Protein AF-A0A4Y9LN25-F1 (afdb_monomer)

Mean predicted aligned error: 7.39 Å

Nearest PDB structures (foldseek):
  6suw-assembly2_L  TM=8.797E-01  e=2.059E+00  Rhodospirillum rubrum ATCC 11170
  6suw-assembly1_E  TM=8.824E-01  e=3.367E+00  Rhodospirillum rubrum ATCC 11170
  1sg2-assembly1_A  TM=8.745E-01  e=3.875E+00  Escherichia coli

Solvent-accessible surface area (backbone atoms only — not comparable to full-atom values): 3543 Å² total; per-residue (Å²): 134,54,76,65,58,53,52,51,54,52,53,49,38,52,52,38,50,50,50,26,71,72,41,82,51,68,66,62,20,51,52,34,48,52,53,32,51,54,48,49,49,55,53,48,52,52,51,52,51,53,58,66,70,57,81,68,92,80,76,86,130

Secondary structure (DSSP, 8-state):
--HHHHHHHHHHHHHHHHHHHH---HHHHHHHHHHHHHHHHHHHHHHHHHHHH-TTTT---

Structure (mmCIF, N/CA/C/O backbone):
data_AF-A0A4Y9LN25-F1
#
_entry.id   AF-A0A4Y9LN25-F1
#
loop_
_atom_site.group_PDB
_atom_site.id
_atom_site.type_symbol
_atom_site.label_atom_id
_atom_site.label_alt_id
_atom_site.label_comp_id
_atom_site.label_asym_id
_atom_site.label_entity_id
_atom_site.label_seq_id
_atom_site.pdbx_PDB_ins_code
_atom_site.Cartn_x
_atom_site.Cartn_y
_atom_site.Cartn_z
_atom_site.occupancy
_atom_s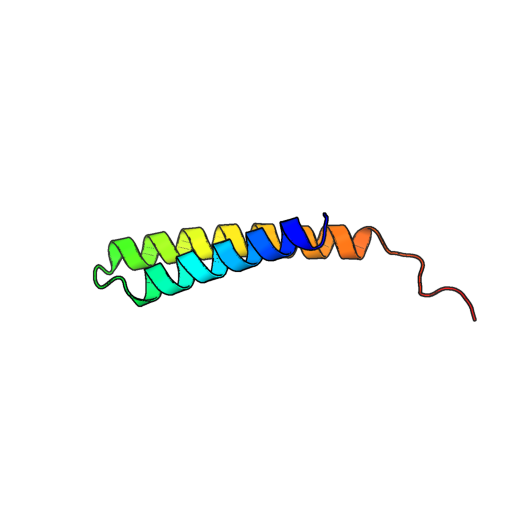ite.B_iso_or_equiv
_atom_site.auth_seq_id
_atom_site.auth_comp_id
_atom_site.auth_asym_id
_atom_site.auth_atom_id
_atom_site.pdbx_PDB_model_num
ATOM 1 N N . MET A 1 1 ? 15.623 1.486 -14.940 1.00 65.44 1 MET A N 1
ATOM 2 C CA . MET A 1 1 ? 15.606 1.609 -13.483 1.00 65.44 1 MET A CA 1
ATOM 3 C C . MET A 1 1 ? 17.036 1.593 -12.997 1.00 65.44 1 MET A C 1
ATOM 5 O O . MET A 1 1 ? 17.821 0.797 -13.501 1.00 65.44 1 MET A O 1
ATOM 9 N N . THR A 1 2 ? 17.399 2.492 -12.098 1.00 78.31 2 THR A N 1
ATOM 10 C CA . THR A 1 2 ? 18.611 2.354 -11.288 1.00 78.31 2 THR A CA 1
ATOM 11 C C . THR A 1 2 ? 18.279 1.550 -10.032 1.00 78.31 2 THR A C 1
ATOM 13 O O . THR A 1 2 ? 17.139 1.563 -9.572 1.00 78.31 2 THR A O 1
ATOM 16 N N . ASP A 1 3 ? 19.273 0.886 -9.444 1.00 79.94 3 ASP A N 1
ATOM 17 C CA . ASP A 1 3 ? 19.131 0.165 -8.167 1.00 79.94 3 ASP A CA 1
ATOM 18 C C . ASP A 1 3 ? 18.518 1.049 -7.056 1.00 79.94 3 ASP A C 1
ATOM 20 O O . ASP A 1 3 ? 17.729 0.592 -6.231 1.00 79.94 3 ASP A O 1
ATOM 24 N N . SER A 1 4 ? 18.800 2.356 -7.101 1.00 83.75 4 SER A N 1
ATOM 25 C CA . SER A 1 4 ? 18.242 3.346 -6.177 1.00 83.75 4 SER A CA 1
ATOM 26 C C . SER A 1 4 ? 16.728 3.522 -6.324 1.00 83.75 4 SER A C 1
ATOM 28 O O . SER A 1 4 ? 16.036 3.600 -5.314 1.00 83.75 4 SER A O 1
ATOM 30 N N . GLU A 1 5 ? 16.210 3.581 -7.554 1.00 83.44 5 GLU A N 1
ATOM 31 C CA . GLU A 1 5 ? 14.770 3.742 -7.820 1.00 83.44 5 GLU A CA 1
ATOM 32 C C . GLU A 1 5 ? 13.990 2.489 -7.398 1.00 83.44 5 GLU A C 1
ATOM 34 O O . GLU A 1 5 ? 12.926 2.586 -6.785 1.00 83.44 5 GLU A O 1
ATOM 39 N N . TRP A 1 6 ? 14.551 1.302 -7.661 1.00 86.06 6 TRP A N 1
ATOM 40 C CA . TRP A 1 6 ? 13.991 0.028 -7.201 1.00 86.06 6 TRP A CA 1
ATOM 41 C C . TRP A 1 6 ? 13.901 -0.029 -5.673 1.00 86.06 6 TRP A C 1
ATOM 43 O O . TRP A 1 6 ? 12.861 -0.359 -5.099 1.00 86.06 6 TRP A O 1
ATOM 53 N N . LYS A 1 7 ? 14.990 0.345 -4.999 1.00 88.62 7 LYS A N 1
ATOM 54 C CA . LYS A 1 7 ? 15.059 0.356 -3.541 1.00 88.62 7 LYS A CA 1
ATOM 55 C C . LYS A 1 7 ? 14.075 1.351 -2.923 1.00 88.62 7 LYS A C 1
ATOM 57 O O . LYS A 1 7 ? 13.473 1.050 -1.896 1.00 88.62 7 LYS A O 1
ATOM 62 N N . GLU A 1 8 ? 13.882 2.512 -3.542 1.00 91.81 8 GLU A N 1
ATOM 63 C CA . GLU A 1 8 ? 12.905 3.510 -3.099 1.00 91.81 8 GLU A CA 1
ATOM 64 C C . GLU A 1 8 ? 11.464 2.988 -3.187 1.00 91.81 8 GLU A C 1
ATOM 66 O O . GLU A 1 8 ? 10.727 3.079 -2.201 1.00 91.81 8 GLU A O 1
ATOM 71 N N . ARG A 1 9 ? 11.094 2.364 -4.314 1.00 90.06 9 ARG A N 1
ATOM 72 C CA . ARG A 1 9 ? 9.789 1.706 -4.509 1.00 90.06 9 ARG A CA 1
ATOM 73 C C . ARG A 1 9 ? 9.558 0.580 -3.500 1.00 90.06 9 ARG A C 1
ATOM 75 O O . ARG A 1 9 ? 8.494 0.499 -2.893 1.00 90.06 9 ARG A O 1
ATOM 82 N N . TRP A 1 10 ? 10.567 -0.255 -3.256 1.00 93.19 10 TRP A N 1
ATOM 83 C CA . TRP A 1 10 ? 10.471 -1.320 -2.256 1.00 93.19 10 TRP A CA 1
ATOM 84 C C . TRP A 1 10 ? 10.268 -0.762 -0.839 1.00 93.19 10 TRP A C 1
ATOM 86 O O . TRP A 1 10 ? 9.407 -1.228 -0.093 1.00 93.19 10 TRP A O 1
ATOM 96 N N . HIS A 1 11 ? 11.011 0.287 -0.471 1.00 95.44 11 HIS A N 1
ATOM 97 C CA . HIS A 1 11 ? 10.812 0.971 0.807 1.00 95.44 11 HIS A CA 1
ATOM 98 C C . HIS A 1 11 ? 9.433 1.629 0.914 1.00 95.44 11 HIS A C 1
ATOM 100 O O . HIS A 1 11 ? 8.906 1.748 2.017 1.00 95.44 11 HIS A O 1
ATOM 106 N N . GLU A 1 12 ? 8.852 2.081 -0.194 1.00 95.56 12 GLU A N 1
ATOM 107 C CA . GLU A 1 12 ? 7.492 2.611 -0.230 1.00 95.56 12 GLU A CA 1
ATOM 108 C C . GLU A 1 12 ? 6.450 1.546 0.117 1.00 95.56 12 GLU A C 1
ATOM 110 O O . GLU A 1 12 ? 5.679 1.766 1.053 1.00 95.56 12 GLU A O 1
ATOM 115 N N . VAL A 1 13 ? 6.503 0.375 -0.521 1.00 96.38 13 VAL A N 1
ATOM 116 C CA . VAL A 1 13 ? 5.634 -0.770 -0.194 1.00 96.38 13 VAL A CA 1
ATOM 117 C C . VAL A 1 13 ? 5.724 -1.122 1.294 1.00 96.38 13 VAL A C 1
ATOM 119 O O . VAL A 1 13 ? 4.707 -1.243 1.980 1.00 96.38 13 VAL A O 1
ATOM 122 N N . GLU A 1 14 ? 6.942 -1.225 1.829 1.00 97.56 14 GLU A 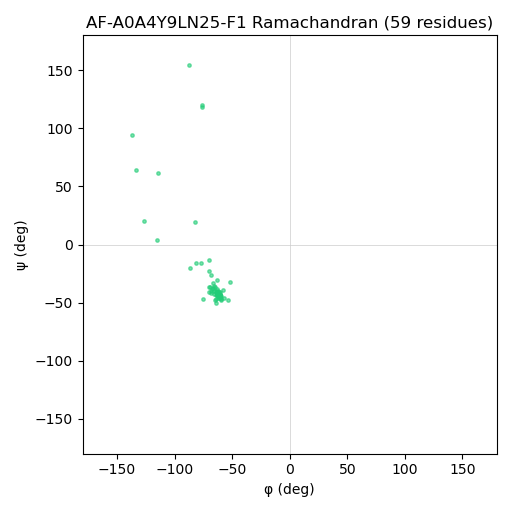N 1
ATO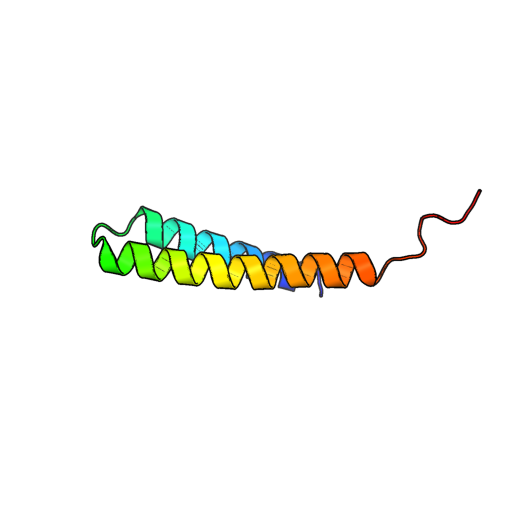M 123 C CA . GLU A 1 14 ? 7.144 -1.650 3.215 1.00 97.56 14 GLU A CA 1
ATOM 124 C C . GLU A 1 14 ? 6.614 -0.629 4.237 1.00 97.56 14 GLU A C 1
ATOM 126 O O . GLU A 1 14 ? 6.068 -1.011 5.274 1.00 97.56 14 GLU A O 1
ATOM 131 N N . ARG A 1 15 ? 6.683 0.677 3.932 1.00 97.75 15 ARG A N 1
ATOM 132 C CA . ARG A 1 15 ? 6.066 1.715 4.779 1.00 97.75 15 ARG A CA 1
ATOM 133 C C . ARG A 1 15 ? 4.550 1.560 4.855 1.00 97.75 15 ARG A C 1
ATOM 135 O O . ARG A 1 15 ? 3.990 1.683 5.942 1.00 97.75 15 ARG A O 1
ATOM 142 N N . PHE A 1 16 ? 3.886 1.316 3.726 1.00 97.81 16 PHE A N 1
ATOM 143 C CA . PHE A 1 16 ? 2.429 1.164 3.703 1.00 97.81 16 PHE A CA 1
ATOM 144 C C . PHE A 1 16 ? 1.978 -0.132 4.379 1.00 97.81 16 PHE A C 1
ATOM 146 O O . PHE A 1 16 ? 0.994 -0.114 5.116 1.00 97.81 16 PHE A O 1
ATOM 153 N N . ARG A 1 17 ? 2.739 -1.224 4.235 1.00 97.56 17 ARG A N 1
ATOM 154 C CA . ARG A 1 17 ? 2.505 -2.469 4.986 1.00 97.56 17 ARG A CA 1
ATOM 155 C C . ARG A 1 17 ? 2.598 -2.258 6.493 1.00 97.56 17 ARG A C 1
ATOM 157 O O . ARG A 1 17 ? 1.712 -2.699 7.224 1.00 97.56 17 ARG A O 1
ATOM 164 N N . LEU A 1 18 ? 3.636 -1.557 6.956 1.00 98.25 18 LEU A N 1
ATOM 165 C CA . LEU A 1 18 ? 3.780 -1.221 8.372 1.00 98.25 18 LEU A CA 1
ATOM 166 C C . LEU A 1 18 ? 2.600 -0.367 8.853 1.00 98.25 18 LEU A C 1
ATOM 168 O O . LEU A 1 18 ? 1.995 -0.676 9.876 1.00 98.25 18 LEU A O 1
ATOM 172 N N . MET A 1 19 ? 2.215 0.648 8.075 1.00 98.06 19 MET A N 1
ATOM 173 C CA . MET A 1 19 ? 1.072 1.502 8.398 1.00 98.06 19 MET A CA 1
ATOM 174 C C . MET A 1 19 ? -0.234 0.702 8.487 1.00 98.06 19 MET A C 1
ATOM 176 O O . MET A 1 19 ? -1.003 0.899 9.424 1.00 98.06 19 MET A O 1
ATOM 180 N N . ALA A 1 20 ? -0.478 -0.228 7.559 1.00 97.50 20 ALA A N 1
ATOM 181 C CA . ALA A 1 20 ? -1.649 -1.103 7.590 1.00 97.50 20 ALA A CA 1
ATOM 182 C C . ALA A 1 20 ? -1.660 -1.995 8.840 1.00 97.50 20 ALA A C 1
ATOM 184 O O . ALA A 1 20 ? -2.707 -2.180 9.454 1.00 97.50 20 ALA A O 1
ATOM 185 N N . HIS A 1 21 ? -0.494 -2.515 9.237 1.00 97.50 21 HIS A N 1
ATOM 186 C CA . HIS A 1 21 ? -0.347 -3.361 10.419 1.00 97.50 21 HIS A CA 1
ATOM 187 C C . HIS A 1 21 ? -0.589 -2.606 11.736 1.00 97.50 21 HIS A C 1
ATOM 189 O O . HIS A 1 21 ? -1.186 -3.153 12.660 1.00 97.50 21 HIS A O 1
ATOM 195 N N . GLU A 1 22 ? -0.139 -1.354 11.826 1.00 98.06 22 GLU A N 1
ATOM 196 C CA . GLU A 1 22 ? -0.299 -0.509 13.017 1.00 98.06 22 GLU A CA 1
ATOM 197 C C . GLU A 1 22 ? -1.684 0.158 13.103 1.00 98.06 22 GLU A C 1
ATOM 199 O O . GLU A 1 22 ? -2.087 0.636 14.168 1.00 98.06 22 GLU A O 1
ATOM 204 N N . THR A 1 23 ? -2.432 0.189 11.997 1.00 98.06 23 THR A N 1
ATOM 205 C CA . THR A 1 23 ? -3.752 0.818 11.934 1.00 98.06 23 THR A CA 1
ATOM 206 C C . THR A 1 23 ? -4.808 -0.057 12.604 1.00 98.06 23 THR A C 1
ATOM 208 O O . THR A 1 23 ? -5.086 -1.178 12.188 1.00 98.06 23 THR A O 1
ATOM 211 N N . THR A 1 24 ? -5.450 0.485 13.638 1.00 97.75 24 THR A N 1
ATOM 212 C CA . THR A 1 24 ? -6.511 -0.208 14.387 1.00 97.75 24 THR A CA 1
ATOM 213 C C . THR A 1 24 ? -7.898 -0.040 13.771 1.00 97.75 24 THR A C 1
ATOM 215 O O . THR A 1 24 ? -8.790 -0.839 14.057 1.00 97.75 24 THR A O 1
ATOM 218 N N . ASP A 1 25 ? -8.095 0.984 12.935 1.00 98.44 25 ASP A N 1
ATOM 219 C CA . ASP A 1 25 ? -9.337 1.177 12.191 1.00 98.44 25 ASP A CA 1
ATOM 220 C C . ASP A 1 25 ? -9.398 0.201 11.001 1.00 98.44 25 ASP A C 1
ATOM 222 O O . ASP A 1 25 ? -8.552 0.262 10.105 1.00 98.44 25 ASP A O 1
ATOM 226 N N . PRO A 1 26 ? -10.388 -0.705 10.951 1.00 97.31 26 PRO A N 1
ATOM 227 C CA . PRO A 1 26 ? -10.417 -1.763 9.947 1.00 97.31 26 PRO A CA 1
ATOM 228 C C . PRO A 1 26 ? -10.660 -1.241 8.526 1.00 97.31 26 PRO A C 1
ATOM 230 O O . PRO A 1 26 ? -10.237 -1.882 7.566 1.00 97.31 26 PRO A O 1
ATOM 233 N N . VAL A 1 27 ? -11.326 -0.091 8.369 1.00 98.38 27 VAL A N 1
ATOM 234 C CA . VAL A 1 27 ? -11.581 0.504 7.050 1.00 98.38 27 VAL A CA 1
ATOM 235 C C . VAL A 1 27 ? -10.300 1.133 6.512 1.00 98.38 27 VAL A C 1
ATOM 237 O O . VAL A 1 27 ? -9.922 0.875 5.373 1.00 98.38 27 VAL A O 1
ATOM 240 N N . ALA A 1 28 ? -9.593 1.901 7.336 1.00 98.12 28 ALA A N 1
ATOM 241 C CA . ALA A 1 28 ? -8.304 2.476 6.987 1.00 98.12 28 ALA A CA 1
ATOM 242 C C . ALA A 1 28 ? -7.254 1.388 6.722 1.00 98.12 28 ALA A C 1
ATOM 244 O O . ALA A 1 28 ? -6.526 1.488 5.739 1.00 98.12 28 ALA A O 1
ATOM 245 N N . ALA A 1 29 ? -7.218 0.317 7.523 1.00 98.38 29 ALA A N 1
ATOM 246 C CA . ALA A 1 29 ? -6.334 -0.821 7.274 1.00 98.38 29 ALA A CA 1
ATOM 247 C C . ALA A 1 29 ? -6.630 -1.489 5.920 1.00 98.38 29 ALA A C 1
ATOM 249 O O . ALA A 1 29 ? -5.704 -1.771 5.164 1.00 98.38 29 ALA A O 1
ATOM 250 N N . ALA A 1 30 ? -7.908 -1.684 5.572 1.00 98.06 30 ALA A N 1
ATOM 251 C CA . ALA A 1 30 ? -8.293 -2.238 4.274 1.00 98.06 30 ALA A CA 1
ATOM 252 C C . ALA A 1 30 ? -7.875 -1.334 3.101 1.00 98.06 30 ALA A C 1
ATOM 254 O O . ALA A 1 30 ? -7.354 -1.834 2.109 1.00 98.06 30 ALA A O 1
ATOM 255 N N . LEU A 1 31 ? -8.043 -0.014 3.227 1.00 98.19 31 LEU A N 1
ATOM 256 C CA . LEU A 1 31 ? -7.600 0.948 2.210 1.00 98.19 31 LEU A CA 1
ATOM 257 C C . LEU A 1 31 ? -6.076 0.956 2.046 1.00 98.19 31 LEU A C 1
ATOM 259 O O . LEU A 1 31 ? -5.574 1.020 0.931 1.00 98.19 31 LEU A O 1
ATOM 263 N N . LEU A 1 32 ? -5.328 0.869 3.147 1.00 98.38 32 LEU A N 1
ATOM 264 C CA . LEU A 1 32 ? -3.869 0.786 3.093 1.00 98.38 32 LEU A CA 1
ATOM 265 C C . LEU A 1 32 ? -3.403 -0.503 2.411 1.00 98.38 32 LEU A C 1
ATOM 267 O O . LEU A 1 32 ? -2.428 -0.469 1.669 1.00 98.38 32 LEU A O 1
ATOM 271 N N . LEU A 1 33 ? -4.102 -1.621 2.625 1.00 98.00 33 LEU A N 1
ATOM 272 C CA . LEU A 1 33 ? -3.808 -2.876 1.934 1.00 98.00 33 LEU A CA 1
ATOM 273 C C . LEU A 1 33 ? -4.098 -2.798 0.429 1.00 98.00 33 LEU A C 1
ATOM 275 O O . LEU A 1 33 ? -3.323 -3.345 -0.344 1.00 98.00 33 LEU A O 1
ATOM 279 N N . ASP A 1 34 ? -5.154 -2.097 0.012 1.00 98.38 34 ASP A N 1
ATOM 280 C CA . ASP A 1 34 ? -5.445 -1.843 -1.409 1.00 98.38 34 ASP A CA 1
ATOM 281 C C . ASP A 1 34 ? -4.300 -1.059 -2.075 1.00 98.38 34 ASP A C 1
ATOM 283 O O . ASP A 1 34 ? -3.759 -1.474 -3.096 1.00 98.38 34 ASP A O 1
ATOM 287 N N . ILE A 1 35 ? -3.814 -0.007 -1.405 1.00 97.44 35 ILE A N 1
ATOM 288 C CA . ILE A 1 35 ? -2.643 0.765 -1.852 1.00 97.44 35 ILE A CA 1
ATOM 289 C C . ILE A 1 35 ? -1.387 -0.118 -1.932 1.00 97.44 35 ILE A C 1
ATOM 291 O O . ILE A 1 35 ? -0.602 0.008 -2.869 1.00 97.44 35 ILE A O 1
ATOM 295 N N . VAL A 1 36 ? -1.171 -1.011 -0.960 1.00 97.88 36 VAL A N 1
ATOM 296 C CA . VAL A 1 36 ? -0.045 -1.960 -0.992 1.00 97.88 36 VAL A CA 1
ATOM 297 C C . VAL A 1 36 ? -0.128 -2.867 -2.219 1.00 97.88 36 VAL A C 1
ATOM 299 O O . VAL A 1 36 ? 0.898 -3.081 -2.856 1.00 97.88 36 VAL A O 1
ATOM 302 N N . LEU A 1 37 ? -1.317 -3.371 -2.567 1.00 97.31 37 LEU A N 1
ATOM 303 C CA . LEU A 1 37 ? -1.503 -4.231 -3.739 1.00 97.31 37 LEU A CA 1
ATOM 304 C C . LEU A 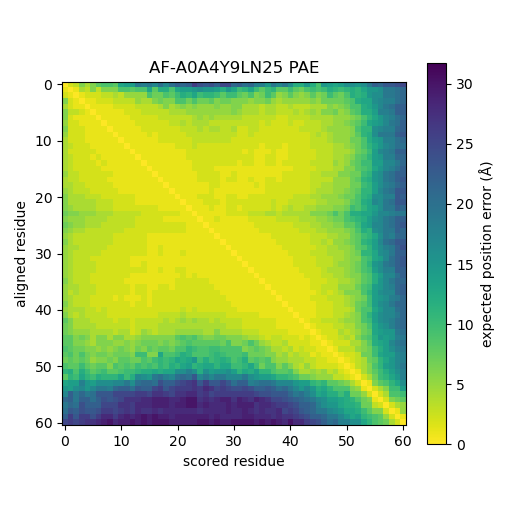1 37 ? -1.165 -3.501 -5.043 1.00 97.31 37 LEU A C 1
ATOM 306 O O . LEU A 1 37 ? -0.457 -4.065 -5.876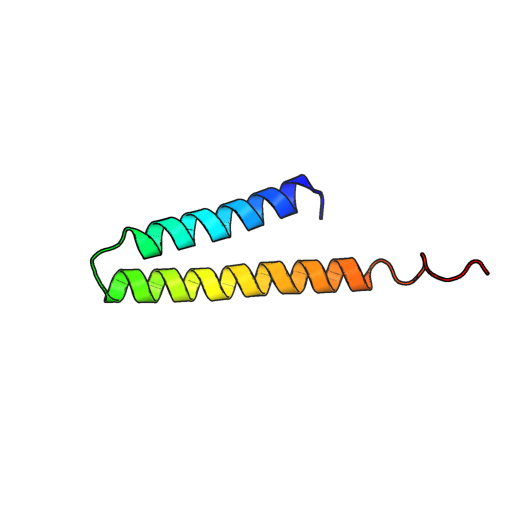 1.00 97.31 37 LEU A O 1
ATOM 310 N N . ASP A 1 38 ? -1.608 -2.253 -5.194 1.00 97.06 38 ASP A N 1
ATOM 311 C CA . ASP A 1 38 ? -1.275 -1.432 -6.364 1.00 97.06 38 ASP A CA 1
ATOM 312 C C . ASP A 1 38 ? 0.240 -1.192 -6.465 1.00 97.06 38 ASP A C 1
ATOM 314 O O . ASP A 1 38 ? 0.848 -1.403 -7.515 1.00 97.06 38 ASP A O 1
ATOM 318 N N . LEU A 1 39 ? 0.886 -0.833 -5.350 1.00 95.12 39 LEU A N 1
ATOM 319 C CA . LEU A 1 39 ? 2.333 -0.604 -5.314 1.00 95.12 39 LEU A CA 1
ATOM 320 C C . LEU A 1 39 ? 3.143 -1.883 -5.583 1.00 95.12 39 LEU A C 1
ATOM 322 O O . LEU A 1 39 ? 4.205 -1.823 -6.201 1.00 95.12 39 LEU A O 1
ATOM 326 N N . GLU A 1 40 ? 2.673 -3.041 -5.116 1.00 94.81 40 GLU A N 1
ATOM 327 C CA . GLU A 1 40 ? 3.288 -4.342 -5.400 1.00 94.81 40 GLU A CA 1
ATOM 328 C C . GLU A 1 40 ? 3.123 -4.749 -6.865 1.00 94.81 40 GLU A C 1
ATOM 330 O O . GLU A 1 40 ? 4.050 -5.327 -7.438 1.00 94.81 40 GLU A O 1
ATOM 335 N N . ALA A 1 41 ? 1.980 -4.434 -7.479 1.00 94.06 41 ALA A N 1
ATOM 336 C CA . ALA A 1 41 ? 1.747 -4.669 -8.898 1.00 94.06 41 ALA A CA 1
ATOM 337 C C . ALA A 1 41 ? 2.693 -3.821 -9.758 1.00 94.06 41 ALA A C 1
ATOM 339 O O . ALA A 1 41 ? 3.376 -4.378 -10.620 1.00 94.06 41 ALA A O 1
ATOM 340 N N . ASP A 1 42 ? 2.818 -2.525 -9.455 1.00 90.69 42 ASP A N 1
ATOM 341 C CA . ASP A 1 42 ? 3.793 -1.635 -10.095 1.00 90.69 42 ASP A CA 1
ATOM 342 C C . ASP A 1 42 ? 5.216 -2.183 -9.925 1.00 90.69 42 ASP A C 1
ATOM 344 O O . ASP A 1 42 ? 5.993 -2.259 -10.877 1.00 90.69 42 ASP A O 1
ATOM 348 N N . LEU A 1 43 ? 5.571 -2.618 -8.712 1.00 89.00 43 LEU A N 1
ATOM 349 C CA . LEU A 1 43 ? 6.878 -3.202 -8.425 1.00 89.00 43 LEU A CA 1
ATOM 350 C C . LEU A 1 43 ? 7.129 -4.466 -9.270 1.00 89.00 43 LEU A C 1
ATOM 352 O O . LEU A 1 43 ? 8.215 -4.627 -9.825 1.00 89.00 43 LEU A O 1
ATOM 356 N N . ASN A 1 44 ? 6.140 -5.351 -9.400 1.00 88.00 44 ASN A N 1
ATOM 357 C CA . ASN A 1 44 ? 6.271 -6.580 -10.180 1.00 88.00 44 ASN A CA 1
ATOM 358 C C . ASN A 1 44 ? 6.347 -6.309 -11.690 1.00 88.00 44 ASN A C 1
ATOM 360 O O . ASN A 1 44 ? 7.181 -6.904 -12.369 1.00 88.00 44 ASN A O 1
ATOM 364 N N . GLU A 1 45 ? 5.544 -5.380 -12.213 1.00 87.62 45 GLU A N 1
ATOM 365 C CA . GLU A 1 45 ? 5.623 -4.961 -13.617 1.00 87.62 45 GLU A CA 1
ATOM 366 C C . GLU A 1 45 ? 7.027 -4.441 -13.953 1.00 87.62 45 GLU A C 1
ATOM 368 O O . GLU A 1 45 ? 7.587 -4.753 -15.005 1.00 87.62 45 GLU A O 1
ATOM 373 N N . LEU A 1 46 ? 7.651 -3.711 -13.029 1.00 81.25 46 LEU A N 1
ATOM 374 C CA . LEU A 1 46 ? 9.016 -3.223 -13.202 1.00 81.25 46 LEU A CA 1
ATOM 375 C C . LEU A 1 46 ? 10.052 -4.354 -13.247 1.00 81.25 46 LEU A C 1
ATOM 377 O O . LEU A 1 46 ? 10.962 -4.296 -14.080 1.00 81.25 46 LEU A O 1
ATOM 381 N N . VAL A 1 47 ? 9.902 -5.390 -12.412 1.00 79.94 47 VAL A N 1
ATOM 382 C CA . VAL A 1 47 ? 10.739 -6.604 -12.476 1.00 79.94 47 VAL A CA 1
ATOM 383 C C . VAL A 1 47 ? 10.561 -7.304 -13.816 1.00 79.94 47 VAL A C 1
ATOM 385 O O . VAL A 1 47 ? 11.549 -7.668 -14.454 1.00 79.94 47 VAL A O 1
ATOM 388 N N . ASP A 1 48 ? 9.320 -7.454 -14.271 1.00 79.50 48 ASP A N 1
ATOM 389 C CA . ASP A 1 48 ? 9.010 -8.116 -15.534 1.00 79.50 48 ASP A CA 1
ATOM 390 C C . ASP A 1 48 ? 9.580 -7.340 -16.730 1.00 79.50 48 ASP A C 1
ATOM 392 O O . ASP A 1 48 ? 10.127 -7.946 -17.656 1.00 79.50 48 ASP A O 1
ATOM 396 N N . ILE A 1 49 ? 9.520 -6.005 -16.712 1.00 77.75 49 ILE A N 1
ATOM 397 C CA . ILE A 1 49 ? 10.132 -5.142 -17.733 1.00 77.75 49 ILE A CA 1
ATOM 398 C C . ILE A 1 49 ? 11.659 -5.283 -17.724 1.00 77.75 49 ILE A C 1
ATOM 400 O O . ILE A 1 49 ? 12.275 -5.364 -18.790 1.00 77.75 49 ILE A O 1
ATOM 404 N N . GLU A 1 50 ? 12.295 -5.314 -16.552 1.00 71.19 50 GLU A N 1
ATOM 405 C CA . GLU A 1 50 ? 13.748 -5.467 -16.443 1.00 71.19 50 GLU A CA 1
ATOM 406 C C . GLU A 1 50 ? 14.216 -6.860 -16.890 1.00 71.19 50 GLU A C 1
ATOM 408 O O . GLU A 1 50 ? 15.178 -6.968 -17.657 1.00 71.19 50 GLU A O 1
ATOM 413 N N . ALA A 1 51 ? 13.485 -7.912 -16.517 1.00 73.00 51 ALA A N 1
ATOM 414 C CA . ALA A 1 51 ? 13.727 -9.280 -16.968 1.00 73.00 51 ALA A CA 1
ATOM 415 C C . ALA A 1 51 ? 13.589 -9.410 -18.496 1.00 73.00 51 ALA A C 1
ATOM 417 O O . ALA A 1 51 ? 14.425 -10.038 -19.149 1.00 73.00 51 ALA A O 1
ATOM 418 N N . GLN A 1 52 ? 12.592 -8.752 -19.094 1.00 67.94 52 GLN A N 1
ATOM 419 C CA . GLN A 1 52 ? 12.413 -8.700 -20.550 1.00 67.94 52 GLN A CA 1
ATOM 420 C C . GLN A 1 52 ? 13.478 -7.852 -21.265 1.00 67.94 52 GLN A C 1
ATOM 422 O O . GLN A 1 52 ? 13.745 -8.065 -22.450 1.00 67.94 52 GLN A O 1
ATOM 427 N N . ARG A 1 53 ? 14.126 -6.908 -20.568 1.00 63.19 53 ARG A N 1
ATOM 428 C CA . ARG A 1 53 ? 15.204 -6.064 -21.113 1.00 63.19 53 ARG A CA 1
ATOM 429 C C . ARG A 1 53 ? 16.547 -6.791 -21.225 1.00 63.19 53 ARG A C 1
ATOM 431 O O . ARG A 1 53 ? 17.414 -6.333 -21.971 1.00 63.19 53 ARG A O 1
ATOM 438 N N . LEU A 1 54 ? 16.714 -7.937 -20.560 1.00 61.12 54 LEU A N 1
ATOM 439 C CA . LEU A 1 54 ? 17.927 -8.764 -20.605 1.00 61.12 54 LEU A CA 1
ATOM 440 C C . LEU A 1 54 ? 17.722 -10.155 -21.262 1.00 61.12 54 LEU A C 1
ATOM 442 O O . LEU A 1 54 ? 18.006 -11.166 -20.623 1.00 61.12 54 LEU A O 1
ATOM 446 N N . PRO A 1 55 ? 17.339 -10.277 -22.555 1.00 57.12 55 PRO A N 1
ATOM 447 C CA . PRO A 1 55 ? 17.194 -11.596 -23.188 1.00 57.12 55 PRO A CA 1
ATOM 448 C C . PRO A 1 55 ? 18.506 -12.365 -23.448 1.00 57.12 55 PRO A C 1
ATOM 450 O O . PRO A 1 55 ? 18.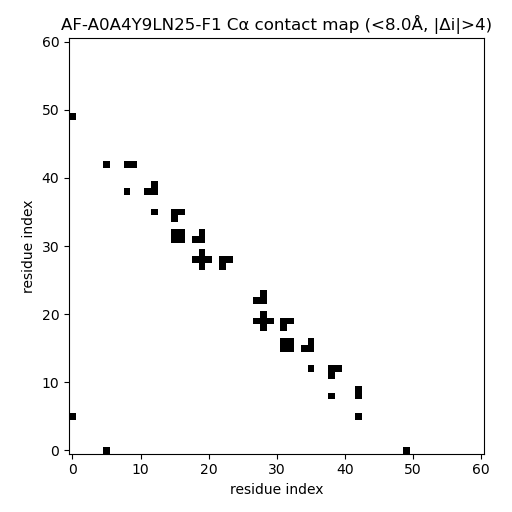453 -13.538 -23.807 1.00 57.12 55 PRO A O 1
ATOM 453 N N . TRP A 1 56 ? 19.687 -11.735 -23.349 1.00 58.31 56 TRP A N 1
ATOM 454 C CA . TRP A 1 56 ? 20.882 -12.208 -24.081 1.00 58.31 56 TRP A CA 1
ATOM 455 C C . TRP A 1 56 ? 22.067 -12.707 -23.237 1.00 58.31 56 TRP A C 1
ATOM 457 O O . TRP A 1 56 ? 23.079 -13.100 -23.809 1.00 58.31 56 TRP A O 1
ATOM 467 N N . LEU A 1 57 ? 21.976 -12.778 -21.904 1.00 54.69 57 LEU A N 1
ATOM 468 C CA . LEU A 1 57 ? 23.053 -13.355 -21.068 1.00 54.69 57 LEU A CA 1
ATOM 469 C C . LEU A 1 57 ? 23.021 -14.898 -20.984 1.00 54.69 57 LEU A C 1
ATOM 471 O O . LEU A 1 57 ? 23.624 -15.486 -20.091 1.00 54.69 57 LEU A O 1
ATOM 475 N N . GLY A 1 58 ? 22.338 -15.558 -21.925 1.00 53.19 58 GLY A N 1
ATOM 476 C CA . GLY A 1 58 ? 22.187 -17.017 -21.995 1.00 53.19 58 GLY A CA 1
ATOM 47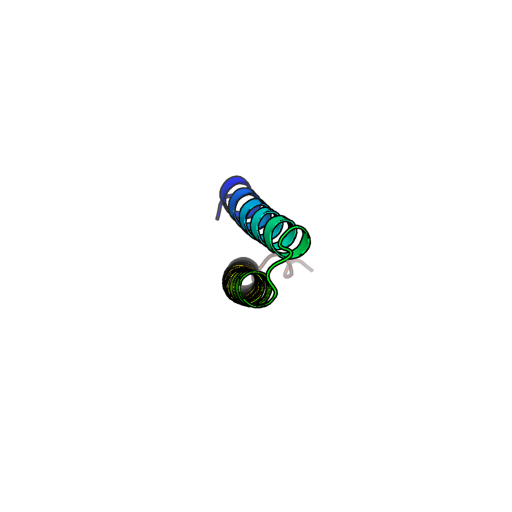7 C C . GLY A 1 58 ? 22.577 -17.651 -23.334 1.00 53.19 58 GLY A C 1
ATOM 478 O O . GLY A 1 58 ? 22.128 -18.756 -23.619 1.00 53.19 58 GLY A O 1
ATOM 479 N N . ALA A 1 59 ? 23.373 -16.981 -24.175 1.00 51.97 59 ALA A N 1
ATOM 480 C CA . ALA A 1 59 ? 23.818 -17.532 -25.460 1.00 51.97 59 ALA A CA 1
ATOM 481 C C . ALA A 1 59 ? 25.324 -17.333 -25.689 1.00 51.97 59 ALA A C 1
ATOM 483 O O . ALA A 1 59 ? 25.739 -16.644 -26.616 1.00 51.97 59 ALA A O 1
ATOM 484 N N . VAL A 1 60 ? 26.146 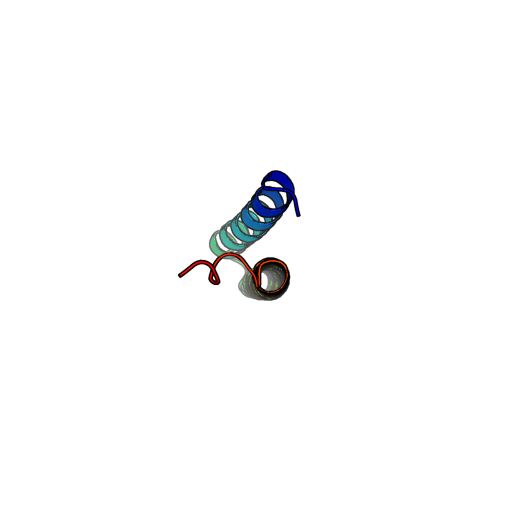-17.955 -24.845 1.00 49.06 60 VAL A N 1
ATOM 485 C CA . VAL A 1 60 ? 27.511 -18.348 -25.222 1.00 49.06 60 VAL A CA 1
ATOM 486 C C . VAL A 1 60 ? 27.722 -19.762 -24.681 1.00 49.06 60 VAL A C 1
ATOM 488 O O . VAL A 1 60 ? 28.020 -19.943 -23.502 1.00 49.06 60 VAL A O 1
ATOM 491 N N . ALA A 1 61 ? 27.467 -20.747 -25.542 1.00 48.22 61 ALA A N 1
ATOM 492 C CA . ALA A 1 61 ? 27.900 -22.133 -25.393 1.00 48.22 61 ALA A CA 1
ATOM 493 C C . ALA A 1 61 ? 29.031 -22.389 -26.393 1.00 48.22 61 ALA A C 1
ATOM 495 O O . ALA A 1 61 ? 28.948 -21.817 -27.507 1.00 48.22 61 ALA A O 1
#

Radius of gyration: 16.02 Å; Cα contacts (8 Å, |Δi|>4): 28; chains: 1; bounding box: 40×26×40 Å

Sequence (61 aa):
MTDSEWKERWHEVERFRLMAHETTDPVAAALLLDIVLDLEADLNELVDI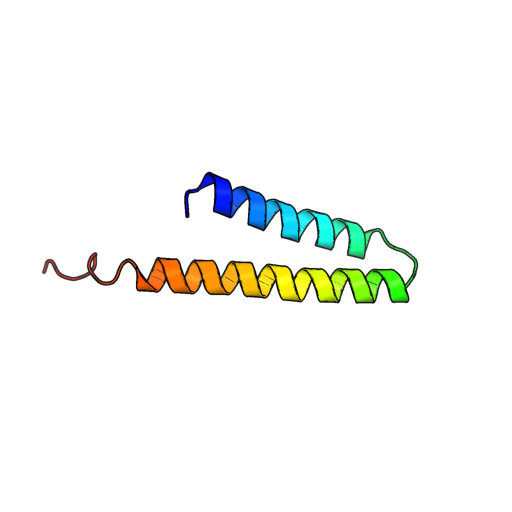EAQRLPWLGAVA

Foldseek 3Di:
DDPVVLVVLVVVLVVLVVVLVPDPPPVVSVVSVVVSVVSVVVSVVVVVVVVVVPPPPPPDD

Organism: NCBI:txid2560055

pLDDT: mean 85.93, std 15.34, range [48.22, 98.44]